Protein AF-A0A3A2Z2I3-F1 (afdb_monomer_lite)

Organism: NCBI:txid2070753

Foldseek 3Di:
DDDPPPAQAWDDPCCLPPDDDDPPPDDPVVVVVVVCPVVVVVLPVLVVLVVCLVVDPPSVPVSVVVSVVVVVVCCVVVVVVVVLLNGLDDDPVVLVPDPHSQLVSQCSNGVDNVSSVVVVVVVVVVVVVD

Sequence (130 aa):
MPGQDGRPGHASSSFVWTEWTADIGYPNGFVFVAGMLNGAFSVGTPDTTSHLAEEIPYPQRNVPIAIACQMSIGFITGFSYLIAILYAINDYDALFNSPYPIAEIYRQATGSASGAIGLLTLVLICIGIC

Radius of gyration: 18.79 Å; chains: 1; bounding box: 37×38×52 Å

Structure (mmCIF, N/CA/C/O backbone):
data_AF-A0A3A2Z2I3-F1
#
_entry.id   AF-A0A3A2Z2I3-F1
#
loop_
_atom_site.group_PDB
_atom_site.id
_atom_site.type_symbol
_atom_site.label_atom_id
_atom_site.label_alt_id
_atom_site.label_comp_id
_atom_site.label_asym_id
_atom_site.label_entity_id
_atom_site.label_seq_id
_atom_site.pdbx_PDB_ins_code
_atom_site.Cartn_x
_atom_site.Cartn_y
_atom_site.Cartn_z
_atom_site.occupancy
_atom_site.B_iso_or_equiv
_atom_site.auth_seq_id
_atom_site.auth_comp_id
_atom_site.auth_asym_id
_atom_site.auth_atom_id
_atom_site.pdbx_PDB_model_num
ATOM 1 N N . MET A 1 1 ? 0.217 7.811 -20.588 1.00 42.34 1 MET A N 1
ATOM 2 C CA . MET A 1 1 ? 0.563 9.081 -21.282 1.00 42.34 1 MET A CA 1
ATOM 3 C C . MET A 1 1 ? 2.052 9.317 -21.085 1.00 42.34 1 MET A C 1
ATOM 5 O O . MET A 1 1 ? 2.500 9.096 -19.963 1.00 42.34 1 MET A O 1
ATOM 9 N N . PRO A 1 2 ? 2.822 9.709 -22.116 1.00 51.47 2 PRO A N 1
ATOM 10 C CA . PRO A 1 2 ? 4.217 10.089 -21.910 1.00 51.47 2 PRO A CA 1
ATOM 11 C C . PRO A 1 2 ? 4.256 11.279 -20.946 1.00 51.47 2 PRO A C 1
ATOM 13 O O . PRO A 1 2 ? 3.420 12.177 -21.065 1.00 51.47 2 PRO A O 1
ATOM 16 N N . GLY A 1 3 ? 5.179 11.276 -19.985 1.00 55.25 3 GLY A N 1
ATOM 17 C CA . GLY A 1 3 ? 5.351 12.416 -19.093 1.00 55.25 3 GLY A CA 1
ATOM 18 C C . GLY A 1 3 ? 5.759 13.638 -19.912 1.00 55.25 3 GLY A C 1
ATOM 19 O O . GLY A 1 3 ? 6.760 13.605 -20.629 1.00 55.25 3 GLY A O 1
ATOM 20 N N . GLN A 1 4 ? 4.973 14.713 -19.848 1.00 52.19 4 GLN A N 1
ATOM 21 C CA . GLN A 1 4 ? 5.464 16.017 -20.288 1.00 52.19 4 GLN A CA 1
ATOM 22 C C . GLN A 1 4 ? 6.596 16.434 -19.331 1.00 52.19 4 GLN A C 1
ATOM 24 O O . GLN A 1 4 ? 6.526 16.168 -18.131 1.00 52.19 4 GLN A O 1
ATOM 29 N N . ASP A 1 5 ? 7.659 17.022 -19.882 1.00 57.38 5 ASP A N 1
ATOM 30 C CA . ASP A 1 5 ? 8.837 17.537 -19.159 1.00 57.38 5 ASP A CA 1
ATOM 31 C C . ASP A 1 5 ? 9.881 16.503 -18.681 1.00 57.38 5 ASP A C 1
ATOM 33 O O . ASP A 1 5 ? 10.520 16.686 -17.645 1.00 57.38 5 ASP A O 1
ATOM 37 N N . GLY A 1 6 ? 10.099 15.412 -19.430 1.00 56.31 6 GLY A N 1
ATOM 38 C CA . GLY A 1 6 ? 11.205 14.468 -19.165 1.00 56.31 6 GLY A CA 1
ATOM 39 C C . GLY A 1 6 ? 11.000 13.561 -17.945 1.00 56.31 6 GLY A C 1
ATOM 40 O O . GLY A 1 6 ? 11.934 12.894 -17.500 1.00 56.31 6 GLY A O 1
ATOM 41 N N . ARG A 1 7 ? 9.777 13.531 -17.405 1.00 58.22 7 ARG A N 1
ATOM 42 C CA . ARG A 1 7 ? 9.361 12.631 -16.326 1.00 58.22 7 ARG A CA 1
ATOM 43 C C . ARG A 1 7 ? 8.924 11.273 -16.893 1.00 58.22 7 ARG A C 1
ATOM 45 O O . ARG A 1 7 ? 8.382 11.235 -18.001 1.00 58.22 7 ARG A O 1
ATOM 52 N N . PRO A 1 8 ? 9.132 10.166 -16.157 1.00 62.31 8 PRO A N 1
ATOM 53 C CA . PRO A 1 8 ? 8.573 8.871 -16.536 1.00 62.31 8 PRO A CA 1
ATOM 54 C C . PRO A 1 8 ? 7.050 8.985 -16.707 1.00 62.31 8 PRO A C 1
ATOM 56 O O . PRO A 1 8 ? 6.400 9.789 -16.037 1.00 62.31 8 PRO A O 1
ATOM 59 N N . GLY A 1 9 ? 6.498 8.240 -17.668 1.00 70.12 9 GLY A N 1
ATOM 60 C CA . GLY A 1 9 ? 5.069 8.277 -17.981 1.00 70.12 9 GLY A CA 1
ATOM 61 C C . GLY A 1 9 ? 4.192 7.795 -16.824 1.00 70.12 9 GLY A C 1
ATOM 62 O O . GLY A 1 9 ? 4.667 7.411 -15.758 1.00 70.12 9 GLY A O 1
ATOM 63 N N . HIS A 1 10 ? 2.882 7.803 -17.039 1.00 77.75 10 HIS A N 1
ATOM 64 C CA . HIS A 1 10 ? 1.934 7.138 -16.143 1.00 77.75 10 HIS A CA 1
ATOM 65 C C . HIS A 1 10 ? 1.158 6.076 -16.913 1.00 77.75 10 HIS A C 1
ATOM 67 O O . HIS A 1 10 ? 0.849 6.275 -18.105 1.00 77.75 10 HIS A O 1
ATOM 73 N N . ALA A 1 11 ? 0.805 4.996 -16.212 1.00 82.69 11 ALA A N 1
ATOM 74 C CA . ALA A 1 11 ? -0.031 3.928 -16.739 1.00 82.69 11 ALA A CA 1
ATOM 75 C C . ALA A 1 11 ? -1.353 4.487 -17.285 1.00 82.69 11 ALA A C 1
ATOM 77 O O . ALA A 1 11 ? -1.880 5.500 -16.811 1.00 82.69 11 ALA A O 1
ATOM 78 N N . SER A 1 12 ? -1.907 3.837 -18.308 1.00 85.12 12 SER A N 1
ATOM 79 C CA . SER A 1 12 ? -3.226 4.216 -18.818 1.00 85.12 12 SER A CA 1
ATOM 80 C C . SER A 1 12 ? -4.330 3.782 -17.846 1.00 85.12 12 SER A C 1
ATOM 82 O O . SER A 1 12 ? -4.202 2.771 -17.160 1.00 85.12 12 SER A O 1
ATOM 84 N N . SER A 1 13 ? -5.450 4.509 -17.806 1.00 84.56 13 SER A N 1
ATOM 85 C CA . SER A 1 13 ? -6.612 4.098 -17.001 1.00 84.56 13 SER A CA 1
ATOM 86 C C . SER A 1 13 ? -7.170 2.739 -17.436 1.00 84.56 13 SER A C 1
ATOM 88 O O . SER A 1 13 ? -7.609 1.966 -16.592 1.00 84.56 13 SER A O 1
ATOM 90 N N . SER A 1 14 ? -7.116 2.419 -18.732 1.00 83.81 14 SER A N 1
ATOM 91 C CA . SER A 1 14 ? -7.522 1.103 -19.238 1.00 83.81 14 SER A CA 1
ATOM 92 C C . SER A 1 14 ? -6.679 -0.015 -18.622 1.00 83.81 14 SER A C 1
ATOM 94 O O . SER A 1 14 ? -7.239 -0.999 -18.150 1.00 83.81 14 SER A O 1
ATOM 96 N N . PHE A 1 15 ? -5.357 0.173 -18.564 1.00 83.94 15 PHE A N 1
ATOM 97 C CA . PHE A 1 15 ? -4.437 -0.784 -17.950 1.00 83.94 15 PHE A CA 1
ATOM 98 C C . PHE A 1 15 ? -4.744 -0.978 -16.459 1.00 83.94 15 PHE A C 1
ATOM 100 O O . PHE A 1 15 ? -4.928 -2.099 -16.007 1.00 83.94 15 PHE A O 1
ATOM 107 N N . VAL A 1 16 ? -4.888 0.114 -15.699 1.00 86.25 16 VAL A N 1
ATOM 108 C CA . VAL A 1 16 ? -5.081 0.042 -14.238 1.00 86.25 16 VAL A CA 1
ATOM 109 C C . VAL A 1 16 ? -6.418 -0.591 -13.839 1.00 86.25 16 VAL A C 1
ATOM 111 O O . VAL A 1 16 ? -6.479 -1.316 -12.850 1.00 86.25 16 VAL A O 1
ATOM 114 N N . TRP A 1 17 ? -7.497 -0.301 -14.569 1.00 87.00 17 TRP A N 1
ATOM 115 C CA . TRP A 1 17 ? -8.853 -0.666 -14.138 1.00 87.00 17 TRP A CA 1
ATOM 116 C C . TRP A 1 17 ? -9.459 -1.859 -14.876 1.00 87.00 17 TRP A C 1
ATOM 118 O O . TRP A 1 17 ? -10.445 -2.416 -14.399 1.00 87.00 17 TRP A O 1
ATOM 128 N N . THR A 1 18 ? -8.928 -2.221 -16.045 1.00 84.56 18 THR A N 1
ATOM 129 C CA . THR A 1 18 ? -9.573 -3.202 -16.939 1.00 84.56 18 THR A CA 1
ATOM 130 C C . THR A 1 18 ? -8.680 -4.396 -17.237 1.00 84.56 18 THR A C 1
ATOM 132 O O . THR A 1 18 ? -9.186 -5.483 -17.512 1.00 84.56 18 THR A O 1
ATOM 135 N N . GLU A 1 19 ? -7.364 -4.214 -17.202 1.00 84.56 19 GLU A N 1
ATOM 136 C CA . GLU A 1 19 ? -6.425 -5.254 -17.593 1.00 84.56 19 GLU A CA 1
ATOM 137 C C . GLU A 1 19 ? -6.070 -6.149 -16.405 1.00 84.56 19 GLU A C 1
ATOM 139 O O . GLU A 1 19 ? -5.775 -5.682 -15.306 1.00 84.56 19 GLU A O 1
ATOM 144 N N . TRP A 1 20 ? -6.119 -7.462 -16.628 1.00 82.75 20 TRP A N 1
ATOM 145 C CA . TRP A 1 20 ? -5.755 -8.466 -15.637 1.00 82.75 20 TRP A CA 1
ATOM 146 C C . TRP A 1 20 ? -4.655 -9.356 -16.204 1.00 82.75 20 TRP A C 1
ATOM 148 O O . TRP A 1 20 ? -4.906 -10.154 -17.109 1.00 82.75 20 TRP A O 1
ATOM 158 N N . THR A 1 21 ? -3.458 -9.251 -15.628 1.00 78.50 21 THR A N 1
ATOM 159 C CA . THR A 1 21 ? -2.314 -10.112 -15.946 1.00 78.50 21 THR A CA 1
ATOM 160 C C . THR A 1 21 ? -1.925 -10.920 -14.718 1.00 78.50 21 THR A C 1
ATOM 162 O O . THR A 1 21 ? -1.625 -10.371 -13.659 1.00 78.50 21 THR A O 1
ATOM 165 N N . ALA A 1 22 ? -1.932 -12.241 -14.875 1.00 74.62 22 ALA A N 1
ATOM 166 C CA . ALA A 1 22 ? -1.580 -13.201 -13.839 1.00 74.62 22 ALA A CA 1
ATOM 167 C C . ALA A 1 22 ? -0.873 -14.411 -14.470 1.00 74.62 22 ALA A C 1
ATOM 169 O O . ALA A 1 22 ? -1.443 -15.498 -14.556 1.00 74.62 22 ALA A O 1
ATOM 170 N N . ASP A 1 23 ? 0.369 -14.231 -14.926 1.00 71.06 23 ASP A N 1
ATOM 171 C CA . ASP A 1 23 ? 1.147 -15.293 -15.584 1.00 71.06 23 ASP A CA 1
ATOM 172 C C . ASP A 1 23 ? 1.864 -16.202 -14.571 1.00 71.06 23 ASP A C 1
ATOM 174 O O . ASP A 1 23 ? 3.083 -16.328 -14.542 1.00 71.06 23 ASP A O 1
ATOM 178 N N . ILE A 1 24 ? 1.090 -16.790 -13.655 1.00 74.25 24 ILE A N 1
ATOM 179 C CA . ILE A 1 24 ? 1.617 -17.668 -12.595 1.00 74.25 24 ILE A CA 1
ATOM 180 C C . ILE A 1 24 ? 1.098 -19.109 -12.688 1.00 74.25 24 ILE A C 1
ATOM 182 O O . ILE A 1 24 ? 1.310 -19.903 -11.776 1.00 74.25 24 ILE A O 1
ATOM 186 N N . GLY A 1 25 ? 0.412 -19.460 -13.783 1.00 81.94 25 GLY A N 1
ATOM 187 C CA . GLY A 1 25 ? -0.064 -20.823 -14.064 1.00 81.94 25 GLY A CA 1
ATOM 188 C C . GLY A 1 25 ? -1.267 -21.293 -13.232 1.00 81.94 25 GLY A C 1
ATOM 189 O O . GLY A 1 25 ? -1.677 -22.447 -13.350 1.00 81.94 25 GLY A O 1
ATOM 190 N N . TYR A 1 26 ? -1.853 -20.417 -12.411 1.00 86.19 26 TYR A N 1
ATOM 191 C CA . TYR A 1 26 ? -3.022 -20.713 -11.578 1.00 86.19 26 TYR A CA 1
ATOM 192 C C . TYR A 1 26 ? -4.299 -20.044 -12.109 1.00 86.19 26 TYR A C 1
ATOM 194 O O . TYR A 1 26 ? -4.226 -19.004 -12.763 1.00 86.19 26 TYR A O 1
ATOM 202 N N . PRO A 1 27 ? -5.493 -20.583 -11.790 1.00 88.38 27 PRO A N 1
ATOM 203 C CA . PRO A 1 27 ? -6.756 -19.925 -12.112 1.00 88.38 27 PRO A CA 1
ATOM 204 C C . PRO A 1 27 ? -6.852 -18.528 -11.484 1.00 88.38 27 PRO A C 1
ATOM 206 O O . PRO A 1 27 ? -6.504 -18.350 -10.316 1.00 88.38 27 PRO A O 1
ATOM 209 N N . ASN A 1 28 ? -7.421 -17.561 -12.211 1.00 86.44 28 ASN A N 1
ATOM 210 C CA . ASN A 1 28 ? -7.527 -16.157 -11.776 1.00 86.44 28 ASN A CA 1
ATOM 211 C C . ASN A 1 28 ? -8.123 -15.981 -10.369 1.00 86.44 28 ASN A C 1
ATOM 213 O O . ASN A 1 28 ? -7.644 -15.154 -9.598 1.00 86.44 28 ASN A O 1
ATOM 217 N N . GLY A 1 29 ? -9.125 -16.787 -10.001 1.00 86.25 29 GLY A N 1
ATOM 218 C CA . GLY A 1 29 ? -9.720 -16.739 -8.661 1.00 86.25 29 GLY A CA 1
ATOM 219 C C . GLY A 1 29 ? -8.737 -17.112 -7.546 1.00 86.25 29 GLY A C 1
ATOM 220 O O . GLY A 1 29 ? -8.747 -16.493 -6.487 1.00 86.25 29 GLY A O 1
ATOM 221 N N . PHE A 1 30 ? -7.846 -18.076 -7.794 1.00 88.44 30 PHE A N 1
ATOM 222 C CA . PHE A 1 30 ? -6.793 -18.429 -6.844 1.00 88.44 30 PHE A CA 1
ATOM 223 C C . PHE A 1 30 ? -5.757 -17.310 -6.734 1.00 88.44 30 PHE A C 1
ATOM 225 O O . PHE A 1 30 ? -5.398 -16.931 -5.624 1.00 88.44 30 PHE A O 1
ATOM 232 N N . VAL A 1 31 ? -5.326 -16.740 -7.865 1.00 88.38 31 VAL A N 1
ATOM 233 C CA . VAL A 1 31 ? -4.362 -15.626 -7.882 1.00 88.38 31 VAL A CA 1
ATOM 234 C C . VAL A 1 31 ? -4.889 -14.422 -7.107 1.00 88.38 31 VAL A C 1
ATOM 236 O O . VAL A 1 31 ? -4.160 -13.831 -6.316 1.00 88.38 31 VAL A O 1
ATOM 239 N N . PHE A 1 32 ? -6.173 -14.102 -7.275 1.00 86.12 32 PHE A N 1
ATOM 240 C CA . PHE A 1 32 ? -6.834 -13.035 -6.533 1.00 86.12 32 PHE A CA 1
ATOM 241 C C . PHE A 1 32 ? -6.777 -13.265 -5.015 1.00 86.12 32 PHE A C 1
ATOM 243 O O . PHE A 1 32 ? -6.340 -12.389 -4.270 1.00 86.12 32 PHE A O 1
ATOM 250 N N . VAL A 1 33 ? -7.154 -14.459 -4.545 1.00 88.50 33 VAL A N 1
ATOM 251 C CA . VAL A 1 33 ? -7.121 -14.793 -3.110 1.00 88.50 33 VAL A CA 1
ATOM 252 C C . VAL A 1 33 ? -5.690 -14.836 -2.571 1.00 88.50 33 VAL A C 1
ATOM 254 O O . VAL A 1 33 ? -5.429 -14.312 -1.490 1.00 88.50 33 VAL A O 1
ATOM 257 N N . ALA A 1 34 ? -4.751 -15.400 -3.332 1.00 87.25 34 ALA A N 1
ATOM 258 C CA . ALA A 1 34 ? -3.339 -15.437 -2.967 1.00 87.25 34 ALA A CA 1
ATOM 259 C C . ALA A 1 34 ? -2.742 -14.023 -2.850 1.00 87.25 34 ALA A C 1
ATOM 261 O O . ALA A 1 34 ? -2.009 -13.747 -1.903 1.00 87.25 34 ALA A O 1
ATOM 262 N N . GLY A 1 35 ? -3.106 -13.106 -3.752 1.00 84.69 35 GLY A N 1
ATOM 263 C CA . GLY A 1 35 ? -2.696 -11.701 -3.690 1.00 84.69 35 GLY A CA 1
ATOM 264 C C . GLY A 1 35 ? -3.239 -10.962 -2.461 1.00 84.69 35 GLY A C 1
ATOM 265 O O . GLY A 1 35 ? -2.546 -10.125 -1.886 1.00 84.69 35 GLY A O 1
ATOM 266 N N . MET A 1 36 ? -4.442 -11.311 -1.993 1.00 85.56 36 MET A N 1
ATOM 267 C CA . MET A 1 36 ? -5.031 -10.724 -0.781 1.00 85.56 36 MET A CA 1
ATOM 268 C C . MET A 1 36 ? -4.374 -11.197 0.524 1.00 85.56 36 MET A C 1
ATOM 270 O O . MET A 1 36 ? -4.587 -10.576 1.567 1.00 85.56 36 MET A O 1
ATOM 274 N N . LEU A 1 37 ? -3.556 -12.255 0.494 1.00 85.44 37 LEU A N 1
ATOM 275 C CA . LEU A 1 37 ? -2.945 -12.832 1.693 1.00 85.44 37 LEU A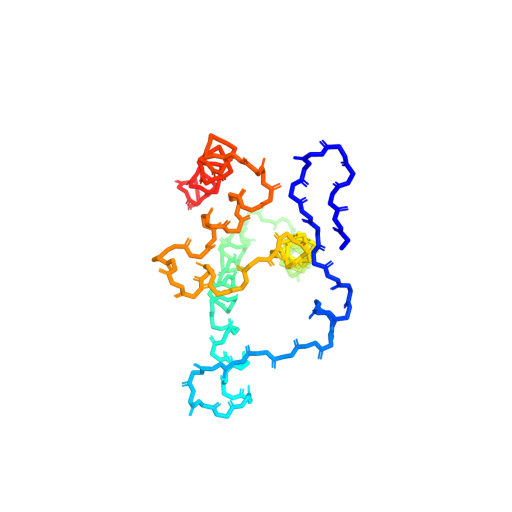 CA 1
ATOM 276 C C . LEU A 1 37 ? -2.089 -11.815 2.461 1.00 85.44 37 LEU A C 1
ATOM 278 O O . LEU A 1 37 ? -2.167 -11.748 3.685 1.00 85.44 37 LEU A O 1
ATOM 282 N N . ASN A 1 38 ? -1.311 -10.990 1.752 1.00 78.56 38 ASN A N 1
ATOM 283 C CA . ASN A 1 38 ? -0.487 -9.961 2.389 1.00 78.56 38 ASN A CA 1
ATOM 284 C C . ASN A 1 38 ? -1.352 -8.898 3.094 1.00 78.56 38 ASN A C 1
ATOM 286 O O . ASN A 1 38 ? -1.058 -8.510 4.221 1.00 78.56 38 ASN A O 1
ATOM 290 N N . GLY A 1 39 ? -2.472 -8.508 2.475 1.00 74.62 39 GLY A N 1
ATOM 291 C CA . GLY A 1 39 ? -3.443 -7.593 3.077 1.00 74.62 39 GLY A CA 1
ATOM 292 C C . GLY A 1 39 ? -4.129 -8.175 4.317 1.00 74.62 39 GLY A C 1
ATOM 293 O O . GLY A 1 39 ? -4.359 -7.451 5.284 1.00 74.62 39 GLY A O 1
ATOM 294 N N . ALA A 1 40 ? -4.395 -9.486 4.339 1.00 78.50 40 ALA A N 1
ATOM 295 C CA . ALA A 1 40 ? -5.015 -10.157 5.481 1.00 78.50 40 ALA A CA 1
ATOM 296 C C . ALA A 1 40 ? -4.153 -10.090 6.757 1.00 78.50 40 ALA A C 1
ATOM 298 O O . ALA A 1 40 ? -4.700 -9.925 7.848 1.00 78.50 40 ALA A O 1
ATOM 299 N N . PHE A 1 41 ? -2.818 -10.126 6.638 1.00 74.81 41 PHE A N 1
ATOM 300 C CA . PHE A 1 41 ? -1.914 -9.944 7.785 1.00 74.81 41 PHE A CA 1
ATOM 301 C C . PHE A 1 41 ? -2.053 -8.568 8.452 1.00 74.81 41 PHE A C 1
ATOM 303 O O . PHE A 1 41 ? -1.808 -8.437 9.649 1.00 74.81 41 PHE A O 1
ATOM 310 N N . SER A 1 42 ? -2.496 -7.547 7.715 1.00 71.25 42 SER A N 1
ATOM 311 C CA . SER A 1 42 ? -2.668 -6.190 8.248 1.00 71.25 42 SER A CA 1
ATOM 312 C C . SER A 1 42 ? -3.863 -6.063 9.215 1.00 71.25 42 SER A C 1
ATOM 314 O O . SER A 1 42 ? -3.933 -5.128 10.014 1.00 71.25 42 SER A O 1
ATOM 316 N N . VAL A 1 43 ? -4.789 -7.031 9.202 1.00 69.56 43 VAL A N 1
ATOM 317 C CA . VAL A 1 43 ? -6.044 -7.007 9.980 1.00 69.56 43 VAL A CA 1
ATOM 318 C C . VAL A 1 43 ? -5.855 -7.466 11.439 1.00 69.56 43 VAL A C 1
ATOM 320 O O . VAL A 1 43 ? -6.808 -7.450 12.205 1.00 69.56 43 VAL A O 1
ATOM 323 N N . GLY A 1 44 ? -4.641 -7.836 11.870 1.00 69.06 44 GLY A N 1
ATOM 324 C CA . GLY A 1 44 ? -4.359 -8.248 13.260 1.00 69.06 44 GLY A CA 1
ATOM 325 C C . GLY A 1 44 ? -4.283 -7.104 14.286 1.00 69.06 44 GLY A C 1
ATOM 326 O O . GLY A 1 44 ? -4.371 -7.337 15.487 1.00 69.06 44 GLY A O 1
ATOM 327 N N . THR A 1 45 ? -4.173 -5.856 13.831 1.00 70.06 45 THR A N 1
ATOM 328 C CA . THR A 1 45 ? -4.036 -4.649 14.673 1.00 70.06 45 THR A CA 1
ATOM 329 C C . THR A 1 45 ? -5.200 -4.303 15.634 1.00 70.06 45 THR A C 1
ATOM 331 O O . THR A 1 45 ? -4.938 -3.618 16.625 1.00 70.06 45 THR A O 1
ATOM 334 N N . PRO A 1 46 ? -6.461 -4.756 15.449 1.00 75.75 46 PRO A N 1
ATOM 335 C CA . PRO A 1 46 ? -7.551 -4.514 16.406 1.00 75.75 46 PRO A CA 1
ATOM 336 C C . PRO A 1 46 ? -7.360 -5.177 17.777 1.00 75.75 46 PRO A C 1
ATOM 338 O O . PRO A 1 46 ? -7.973 -4.748 18.759 1.00 75.75 46 PRO A O 1
ATOM 341 N N . ASP A 1 47 ? -6.530 -6.218 17.858 1.00 79.56 47 ASP A N 1
ATOM 342 C CA . ASP A 1 47 ? -6.235 -6.934 19.103 1.00 79.56 47 ASP A CA 1
ATOM 343 C C . ASP A 1 47 ? -5.616 -5.996 20.154 1.00 79.56 47 ASP A C 1
ATOM 345 O O . ASP A 1 47 ? -6.069 -5.926 21.297 1.00 79.56 47 ASP A O 1
ATOM 349 N N . THR A 1 48 ? -4.695 -5.129 19.727 1.00 75.94 48 THR A N 1
ATOM 350 C CA . THR A 1 48 ? -4.077 -4.110 20.586 1.00 75.94 48 THR A CA 1
ATOM 351 C C . THR A 1 48 ? -5.106 -3.137 21.172 1.00 75.94 48 THR A C 1
ATOM 353 O O . THR A 1 48 ? -5.005 -2.756 22.337 1.00 75.94 48 THR A O 1
ATOM 356 N N . THR A 1 49 ? -6.138 -2.758 20.408 1.00 77.19 49 THR A N 1
ATOM 357 C CA . THR A 1 49 ? -7.225 -1.893 20.908 1.00 77.19 49 THR A CA 1
ATOM 358 C C . THR A 1 49 ? -8.078 -2.601 21.960 1.00 77.19 49 THR A C 1
ATOM 360 O O . THR A 1 49 ? -8.583 -1.959 22.880 1.00 77.19 49 THR A O 1
ATOM 363 N N . SER A 1 50 ? -8.215 -3.923 21.851 1.00 78.50 50 SER A N 1
ATOM 364 C CA . SER A 1 50 ? -8.960 -4.740 22.812 1.00 78.50 50 SER A CA 1
ATOM 365 C C . SER A 1 50 ? -8.194 -4.900 24.128 1.00 78.50 50 SER A C 1
ATOM 367 O O . SER A 1 50 ? -8.800 -4.845 25.195 1.00 78.50 50 SER A O 1
ATOM 369 N N . HIS A 1 51 ? -6.863 -5.003 24.073 1.00 83.06 51 HIS A N 1
ATOM 370 C CA . HIS A 1 51 ? -6.005 -5.000 25.263 1.00 83.06 51 HIS A CA 1
ATOM 371 C C . HIS A 1 51 ? -6.036 -3.680 26.037 1.00 83.06 51 HIS A C 1
ATOM 373 O O . HIS A 1 51 ? -5.899 -3.679 27.257 1.00 83.06 51 HIS A O 1
ATOM 379 N N . LEU A 1 52 ? -6.261 -2.561 25.347 1.00 80.94 52 LEU A N 1
ATOM 380 C CA . LEU A 1 52 ? -6.361 -1.241 25.967 1.00 80.94 52 LEU A CA 1
ATOM 381 C C . LEU A 1 52 ? -7.784 -0.906 26.449 1.00 80.94 52 LEU A C 1
ATOM 383 O O . LEU A 1 52 ? -8.053 0.223 26.850 1.00 80.94 52 LEU A O 1
ATOM 387 N N . ALA A 1 53 ? -8.713 -1.868 26.417 1.00 81.62 53 ALA A N 1
ATOM 388 C CA . ALA A 1 53 ? -10.105 -1.636 26.792 1.00 81.62 53 ALA A CA 1
ATOM 389 C C . ALA A 1 53 ? -10.279 -1.186 28.255 1.00 81.62 53 ALA A C 1
ATOM 391 O O . ALA A 1 53 ? -11.245 -0.488 28.553 1.00 81.62 53 ALA A O 1
ATOM 392 N N . GLU A 1 54 ? -9.360 -1.552 29.152 1.00 80.12 54 GLU A N 1
ATOM 393 C CA . GLU A 1 54 ? -9.418 -1.185 30.575 1.00 80.12 54 GLU A CA 1
ATOM 394 C C . GLU A 1 54 ? -9.155 0.314 30.820 1.00 80.12 54 GLU A C 1
ATOM 396 O O . GLU A 1 54 ? -9.720 0.899 31.740 1.00 80.12 54 GLU A O 1
ATOM 401 N N . GLU A 1 55 ? -8.394 0.963 29.935 1.00 84.81 55 GLU A N 1
ATOM 402 C CA . GLU A 1 55 ? -8.029 2.387 30.022 1.00 84.81 55 GLU A CA 1
ATOM 403 C C . GLU A 1 55 ? -9.016 3.308 29.275 1.00 84.81 55 GLU A C 1
ATOM 405 O O . GLU A 1 55 ? -8.920 4.537 29.329 1.00 84.81 55 GLU A O 1
ATOM 410 N N . ILE A 1 56 ? -9.980 2.734 28.545 1.00 83.88 56 ILE A N 1
ATOM 411 C CA . ILE A 1 56 ? -10.922 3.487 27.712 1.00 83.88 56 ILE A CA 1
ATOM 412 C C . ILE A 1 56 ? -12.228 3.726 28.486 1.00 83.88 56 ILE A C 1
ATOM 414 O O . ILE A 1 56 ? -12.898 2.769 28.880 1.00 83.88 56 ILE A O 1
ATOM 418 N N . PRO A 1 57 ? -12.690 4.982 28.642 1.00 82.12 57 PRO A N 1
ATOM 419 C CA . PRO A 1 57 ? -13.995 5.245 29.236 1.00 82.12 57 PRO A CA 1
ATOM 420 C C . PRO A 1 57 ? -15.098 4.657 28.344 1.00 82.12 57 PRO A C 1
ATOM 422 O O . PRO A 1 57 ? -15.094 4.873 27.135 1.00 82.12 57 PRO A O 1
ATOM 425 N N . TYR A 1 58 ? -16.068 3.945 28.924 1.00 87.06 58 TYR A N 1
ATOM 426 C CA . TYR A 1 58 ? -17.164 3.271 28.200 1.00 87.06 58 TYR A CA 1
ATOM 427 C C . TYR A 1 58 ? -16.688 2.294 27.099 1.00 87.06 58 TYR A C 1
ATOM 429 O O . TYR A 1 58 ? -17.034 2.460 25.919 1.00 87.06 58 TYR A O 1
ATOM 437 N N . PRO A 1 59 ? -15.940 1.235 27.456 1.00 83.81 59 PRO A N 1
ATOM 438 C CA . PRO A 1 59 ? -15.282 0.365 26.482 1.00 83.81 59 PRO A CA 1
ATOM 439 C C . PRO A 1 59 ? -16.266 -0.346 25.546 1.00 83.81 59 PRO A C 1
ATOM 441 O O . PRO A 1 59 ? -15.992 -0.474 24.357 1.00 83.81 59 PRO A O 1
ATOM 444 N N . GLN A 1 60 ? -17.466 -0.698 26.030 1.00 85.12 60 GLN A N 1
ATOM 445 C CA . GLN A 1 60 ? -18.516 -1.339 25.222 1.00 85.12 60 GLN A CA 1
ATOM 446 C C . GLN A 1 60 ? -18.924 -0.538 23.975 1.00 85.12 60 GLN A C 1
ATOM 448 O O . GLN A 1 60 ? -19.398 -1.124 23.005 1.00 85.12 60 GLN A O 1
ATOM 453 N N . ARG A 1 61 ? -18.758 0.791 23.990 1.00 87.00 61 ARG A N 1
ATOM 454 C CA . ARG A 1 61 ? -19.089 1.663 22.856 1.00 87.00 61 ARG A CA 1
ATOM 455 C C . ARG A 1 61 ? -17.844 2.200 22.161 1.00 87.00 61 ARG A C 1
ATOM 457 O O . ARG A 1 61 ? -17.815 2.259 20.938 1.00 87.00 61 ARG A O 1
ATOM 464 N N . ASN A 1 62 ? -16.824 2.583 22.921 1.00 88.19 62 ASN A N 1
ATOM 465 C CA . ASN A 1 62 ? -15.670 3.285 22.368 1.00 88.19 62 ASN A CA 1
ATOM 466 C C . ASN A 1 62 ? -14.643 2.348 21.716 1.00 88.19 62 ASN A C 1
ATOM 468 O O . ASN A 1 62 ? -14.056 2.735 20.710 1.00 88.19 62 ASN A O 1
ATOM 472 N N . VAL A 1 63 ? -14.489 1.108 22.194 1.00 87.62 63 VAL A N 1
ATOM 473 C CA . VAL A 1 63 ? -13.619 0.099 21.558 1.00 87.62 63 VAL A CA 1
ATOM 474 C C . VAL A 1 63 ? -14.074 -0.243 20.130 1.00 87.62 63 VAL A C 1
ATOM 476 O O . VAL A 1 63 ? -13.262 -0.111 19.214 1.00 87.62 63 VAL A O 1
ATOM 479 N N . PRO A 1 64 ? -15.349 -0.609 19.865 1.00 86.25 64 PRO A N 1
ATOM 480 C CA . PRO A 1 64 ? -15.774 -0.916 18.497 1.00 86.25 64 PRO A CA 1
ATOM 481 C C . PRO A 1 64 ? -15.711 0.303 17.564 1.00 86.25 64 PRO A C 1
ATOM 483 O O . PRO A 1 64 ? -15.390 0.148 16.388 1.00 86.25 64 PRO A O 1
ATOM 486 N N . ILE A 1 65 ? -15.953 1.518 18.074 1.00 88.62 65 ILE A N 1
ATOM 487 C CA . ILE A 1 65 ? -15.787 2.753 17.289 1.00 88.62 65 ILE A CA 1
ATOM 488 C C . ILE A 1 65 ? -14.311 2.977 16.940 1.00 88.62 65 ILE A C 1
ATOM 490 O O . ILE A 1 65 ? -14.004 3.299 15.794 1.00 88.62 65 ILE A O 1
ATOM 494 N N . ALA A 1 66 ? -13.396 2.779 17.891 1.00 87.62 66 ALA A N 1
ATOM 495 C CA . ALA A 1 66 ? -11.962 2.924 17.658 1.00 87.62 66 ALA A CA 1
ATOM 496 C C . ALA A 1 66 ? -11.457 1.934 16.596 1.00 87.62 66 ALA A C 1
ATOM 498 O O . ALA A 1 66 ? -10.767 2.344 15.663 1.00 87.62 66 ALA A O 1
ATOM 499 N N . ILE A 1 67 ? -11.875 0.666 16.676 1.00 88.69 67 ILE A N 1
ATOM 500 C CA . ILE A 1 67 ? -11.546 -0.361 15.675 1.00 88.69 67 ILE A CA 1
ATOM 501 C C . ILE A 1 67 ? -12.094 0.030 14.293 1.00 88.69 67 ILE A C 1
ATOM 503 O O . ILE A 1 67 ? -11.370 -0.040 13.299 1.00 88.69 67 ILE A O 1
ATOM 507 N N . ALA A 1 68 ? -13.345 0.497 14.217 1.00 89.19 68 ALA A N 1
ATOM 508 C CA . ALA A 1 68 ? -13.950 0.926 12.957 1.00 89.19 68 ALA A CA 1
ATOM 509 C C . ALA A 1 68 ? -13.226 2.137 12.340 1.00 89.19 68 ALA A C 1
ATOM 511 O O . ALA A 1 68 ? -12.975 2.158 11.132 1.00 89.19 68 ALA A O 1
ATOM 512 N N . CYS A 1 69 ? -12.849 3.127 13.154 1.00 89.50 69 CYS A N 1
ATOM 513 C CA . CYS A 1 69 ? -12.058 4.274 12.711 1.00 89.50 69 CYS A CA 1
ATOM 514 C C . CYS A 1 69 ? -10.680 3.842 12.197 1.00 89.50 69 CYS A C 1
ATOM 516 O O . CYS A 1 69 ? -10.287 4.258 11.109 1.00 89.50 69 CYS A O 1
ATOM 518 N N . GLN A 1 70 ? -9.982 2.973 12.932 1.00 87.50 70 GLN A N 1
ATOM 519 C CA . GLN A 1 70 ? -8.677 2.441 12.537 1.00 87.50 70 GLN A CA 1
ATOM 520 C C . GLN A 1 70 ? -8.748 1.741 11.173 1.00 87.50 70 GLN A C 1
ATOM 522 O O . GLN A 1 70 ? -7.972 2.059 10.271 1.00 87.50 70 GLN A O 1
ATOM 527 N N . MET A 1 71 ? -9.714 0.835 10.994 1.00 88.44 71 MET A N 1
ATOM 528 C CA . MET A 1 71 ? -9.919 0.132 9.724 1.00 88.44 71 MET A CA 1
ATOM 529 C C . MET A 1 71 ? -10.265 1.094 8.586 1.00 88.44 71 MET A C 1
ATOM 531 O O . MET A 1 71 ? -9.745 0.952 7.483 1.00 88.44 71 MET A O 1
ATOM 535 N N . SER A 1 72 ? -11.107 2.097 8.849 1.00 90.31 72 SER A N 1
ATOM 536 C CA . SER A 1 72 ? -11.516 3.076 7.836 1.00 90.31 72 SER A CA 1
ATOM 537 C C . SER A 1 72 ? -10.340 3.929 7.362 1.00 90.31 72 SER A C 1
ATOM 539 O O . SER A 1 72 ? -10.165 4.126 6.161 1.00 90.31 72 SER A O 1
ATOM 541 N N . ILE A 1 73 ? -9.504 4.403 8.291 1.00 90.50 73 ILE A N 1
ATOM 542 C CA . ILE A 1 73 ? -8.307 5.185 7.962 1.00 90.50 73 ILE A CA 1
ATOM 543 C C . ILE A 1 73 ? -7.331 4.322 7.160 1.00 90.50 73 ILE A C 1
ATOM 545 O O . ILE A 1 73 ? -6.891 4.757 6.098 1.00 90.50 73 ILE A O 1
ATOM 549 N N . GLY A 1 74 ? -7.050 3.096 7.618 1.00 87.81 74 GLY A N 1
ATOM 550 C CA . GLY A 1 74 ? -6.167 2.159 6.918 1.00 87.81 74 GLY A CA 1
ATOM 551 C C . GLY A 1 74 ? -6.660 1.800 5.514 1.00 87.81 74 GLY A C 1
ATOM 552 O O . GLY A 1 74 ? -5.868 1.736 4.577 1.00 87.81 74 GLY A O 1
ATOM 553 N N . PHE A 1 75 ? -7.973 1.633 5.338 1.00 88.31 75 PHE A N 1
ATOM 554 C CA . PHE A 1 75 ? -8.568 1.384 4.028 1.00 88.31 75 PHE A CA 1
ATOM 555 C C . PHE A 1 75 ? -8.386 2.577 3.087 1.00 88.31 75 PHE A C 1
ATOM 557 O O . PHE A 1 75 ? -7.942 2.394 1.959 1.00 88.31 75 PHE A O 1
ATOM 564 N N . ILE A 1 76 ? -8.682 3.802 3.533 1.00 92.94 76 ILE A N 1
ATOM 565 C CA . ILE A 1 76 ? -8.582 4.999 2.683 1.00 92.94 76 ILE A CA 1
ATOM 566 C C . ILE A 1 76 ? -7.123 5.268 2.287 1.00 92.94 76 ILE A C 1
ATOM 568 O O . ILE A 1 76 ? -6.832 5.522 1.113 1.00 92.94 76 ILE A O 1
ATOM 572 N N . THR A 1 77 ? -6.190 5.198 3.240 1.00 89.81 77 THR A N 1
ATOM 573 C CA . THR A 1 77 ? -4.763 5.429 2.967 1.00 89.81 77 THR A CA 1
ATOM 574 C C . THR A 1 77 ? -4.166 4.314 2.114 1.00 89.81 77 THR A C 1
ATOM 576 O O . THR A 1 77 ? -3.505 4.601 1.120 1.00 89.81 77 THR A O 1
ATOM 579 N N . GLY A 1 78 ? -4.459 3.050 2.426 1.00 88.25 78 GLY A N 1
ATOM 580 C CA . GLY A 1 78 ? -4.012 1.904 1.637 1.00 88.25 78 GLY A CA 1
ATOM 581 C C . GLY A 1 78 ? -4.575 1.913 0.215 1.00 88.25 78 GLY A C 1
ATOM 582 O O . GLY A 1 78 ? -3.831 1.724 -0.743 1.00 88.25 78 GLY A O 1
ATOM 583 N N . PHE A 1 79 ? -5.867 2.200 0.049 1.00 89.62 79 PHE A N 1
ATOM 584 C CA . PHE A 1 79 ? -6.515 2.240 -1.262 1.00 89.62 79 PHE A CA 1
ATOM 585 C C . PHE A 1 79 ? -5.976 3.371 -2.146 1.00 89.62 79 PHE A C 1
ATOM 587 O O . PHE A 1 79 ? -5.644 3.146 -3.309 1.00 89.62 79 PHE A O 1
ATOM 594 N N . SER A 1 80 ? -5.826 4.579 -1.595 1.00 92.25 80 SER A N 1
ATOM 595 C CA . SER A 1 80 ? -5.234 5.710 -2.325 1.00 92.25 80 SER A CA 1
ATOM 596 C C . SER A 1 80 ? -3.773 5.455 -2.709 1.00 92.25 80 SER A C 1
ATOM 598 O O . SER A 1 80 ? -3.366 5.766 -3.830 1.00 92.25 80 SER A O 1
ATOM 600 N N . TYR A 1 81 ? -3.004 4.823 -1.823 1.00 89.19 81 TYR A N 1
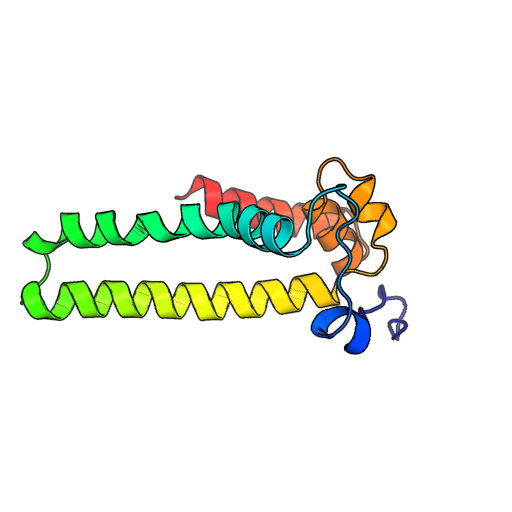ATOM 601 C CA . TYR A 1 81 ? -1.635 4.400 -2.096 1.00 89.19 81 TYR A CA 1
ATOM 602 C C . TYR A 1 81 ? -1.550 3.332 -3.197 1.00 89.19 81 TYR A C 1
ATOM 604 O O . TYR A 1 81 ? -0.723 3.454 -4.101 1.00 89.19 81 TYR A O 1
ATOM 612 N N . LEU A 1 82 ? -2.431 2.325 -3.176 1.00 88.94 82 LEU A N 1
ATOM 613 C CA . LEU A 1 82 ? -2.503 1.301 -4.224 1.00 88.94 82 LEU A CA 1
ATOM 614 C C . LEU A 1 82 ? -2.784 1.922 -5.593 1.00 88.94 82 LEU A C 1
ATOM 616 O O . LEU A 1 82 ? -2.090 1.605 -6.555 1.00 88.94 82 LEU A O 1
ATOM 620 N N . ILE A 1 83 ? -3.743 2.850 -5.675 1.00 90.31 83 ILE A N 1
ATOM 621 C CA . ILE A 1 83 ? -4.024 3.584 -6.915 1.00 90.31 83 ILE A CA 1
ATOM 622 C C . ILE A 1 83 ? -2.764 4.317 -7.387 1.00 90.31 83 ILE A C 1
ATOM 624 O O . ILE A 1 83 ? -2.369 4.172 -8.542 1.00 90.31 83 ILE A O 1
ATOM 628 N N . ALA A 1 84 ? -2.101 5.067 -6.503 1.00 89.69 84 ALA A N 1
ATOM 629 C CA . ALA A 1 84 ? -0.902 5.822 -6.862 1.00 89.69 84 ALA A CA 1
ATOM 630 C C . ALA A 1 84 ? 0.218 4.922 -7.415 1.00 89.69 84 ALA A C 1
ATOM 632 O O . ALA A 1 84 ? 0.841 5.264 -8.419 1.00 89.69 84 ALA A O 1
ATOM 633 N N . ILE A 1 85 ? 0.439 3.756 -6.801 1.00 88.62 85 ILE A N 1
ATOM 634 C CA . ILE A 1 85 ? 1.439 2.786 -7.255 1.00 88.62 85 ILE A CA 1
ATOM 635 C C . ILE A 1 85 ? 1.076 2.175 -8.603 1.00 88.62 85 ILE A C 1
ATOM 637 O O . ILE A 1 85 ? 1.939 2.108 -9.473 1.00 88.62 85 ILE A O 1
ATOM 641 N N . LEU A 1 86 ? -0.176 1.760 -8.807 1.00 88.69 86 LEU A N 1
ATOM 642 C CA . LEU A 1 86 ? -0.600 1.148 -10.069 1.00 88.69 86 LEU A CA 1
ATOM 643 C C . LEU A 1 86 ? -0.436 2.112 -11.249 1.00 88.69 86 LEU A C 1
ATOM 645 O O . LEU A 1 86 ? 0.014 1.708 -12.317 1.00 88.69 86 LEU A O 1
ATOM 649 N N . TYR A 1 87 ? -0.720 3.401 -11.045 1.00 88.38 87 TYR A N 1
ATOM 650 C CA . TYR A 1 87 ? -0.486 4.433 -12.058 1.00 88.38 87 TYR A CA 1
ATOM 651 C C . TYR A 1 87 ? 0.998 4.756 -12.289 1.00 88.38 87 TYR A C 1
ATOM 653 O O . TYR A 1 87 ? 1.342 5.306 -13.338 1.00 88.38 87 TYR A O 1
ATOM 661 N N . ALA A 1 88 ? 1.875 4.422 -11.341 1.00 87.19 88 ALA A N 1
ATOM 662 C CA . ALA A 1 88 ? 3.316 4.608 -11.474 1.00 87.19 88 ALA A CA 1
ATOM 663 C C . ALA A 1 88 ? 4.012 3.481 -12.261 1.00 87.19 88 ALA A C 1
ATOM 665 O O . ALA A 1 88 ? 5.147 3.666 -12.707 1.00 87.19 88 ALA A O 1
ATOM 666 N N . ILE A 1 89 ? 3.345 2.338 -12.458 1.00 86.69 89 ILE A N 1
ATOM 667 C CA . ILE A 1 89 ? 3.866 1.222 -13.256 1.00 86.69 89 ILE A CA 1
ATOM 668 C C . ILE A 1 89 ? 3.875 1.623 -14.733 1.00 86.69 89 ILE A C 1
ATOM 670 O O . ILE A 1 89 ? 2.832 1.870 -15.331 1.00 86.69 89 ILE A O 1
ATOM 674 N N . ASN A 1 90 ? 5.061 1.673 -15.332 1.00 82.38 90 ASN A N 1
ATOM 675 C CA . ASN A 1 90 ? 5.240 1.937 -16.761 1.00 82.38 90 ASN A CA 1
ATOM 676 C C . ASN A 1 90 ? 5.754 0.717 -17.519 1.00 82.38 90 ASN A C 1
ATOM 678 O O . ASN A 1 90 ? 5.375 0.517 -18.669 1.00 82.38 90 ASN A O 1
ATOM 682 N N . ASP A 1 91 ? 6.611 -0.075 -16.879 1.00 82.81 91 ASP A N 1
ATOM 683 C CA . ASP A 1 91 ? 7.211 -1.272 -17.457 1.00 82.81 91 ASP A CA 1
ATOM 684 C C . ASP A 1 91 ? 6.946 -2.454 -16.527 1.00 82.81 91 ASP A C 1
ATOM 686 O O . ASP A 1 91 ? 7.595 -2.600 -15.490 1.00 82.81 91 ASP A O 1
ATOM 690 N N . TYR A 1 92 ? 5.946 -3.257 -16.888 1.00 80.81 92 TYR A N 1
ATOM 691 C CA . TYR A 1 92 ? 5.506 -4.417 -16.119 1.00 80.81 92 TYR A CA 1
ATOM 692 C C . TYR A 1 92 ? 6.531 -5.560 -16.162 1.00 80.81 92 TYR A C 1
ATOM 694 O O . TYR A 1 92 ? 6.782 -6.192 -15.138 1.00 80.81 92 TYR A O 1
ATOM 702 N N . ASP A 1 93 ? 7.194 -5.783 -17.300 1.00 83.50 93 ASP A N 1
ATOM 703 C CA . ASP A 1 93 ? 8.207 -6.834 -17.452 1.00 83.50 93 ASP A CA 1
ATOM 704 C C . ASP A 1 93 ? 9.437 -6.568 -16.571 1.00 83.50 93 ASP A C 1
ATOM 706 O O . ASP A 1 93 ? 10.020 -7.492 -15.990 1.00 83.50 93 ASP A O 1
ATOM 710 N N . ALA A 1 94 ? 9.807 -5.296 -16.398 1.00 83.38 94 ALA A N 1
ATOM 711 C CA . ALA A 1 94 ? 10.860 -4.902 -15.466 1.00 83.38 94 ALA A CA 1
ATOM 712 C C . ALA A 1 94 ? 10.517 -5.238 -14.002 1.00 83.38 94 ALA A C 1
ATOM 714 O O . ALA A 1 94 ? 11.418 -5.589 -13.236 1.00 83.38 94 ALA A O 1
ATOM 715 N N . LEU A 1 95 ? 9.236 -5.185 -13.604 1.00 84.62 95 LEU A N 1
ATOM 716 C CA . LEU A 1 95 ? 8.818 -5.616 -12.264 1.00 84.62 95 LEU A CA 1
ATOM 717 C C . LEU A 1 95 ? 8.977 -7.129 -12.088 1.00 84.62 95 LEU A C 1
ATOM 719 O O . LEU A 1 95 ? 9.448 -7.554 -11.036 1.00 84.62 95 LEU A O 1
ATOM 723 N N . PHE A 1 96 ? 8.610 -7.928 -13.096 1.00 81.81 96 PHE A N 1
ATOM 724 C CA . PHE A 1 96 ? 8.679 -9.396 -13.030 1.00 81.81 96 PHE A CA 1
ATOM 725 C C . PHE A 1 96 ? 10.107 -9.915 -12.892 1.00 81.81 96 PHE A C 1
ATOM 727 O O . PHE A 1 96 ? 10.350 -10.893 -12.190 1.00 81.81 96 PHE A O 1
ATOM 734 N N . ASN A 1 97 ? 11.059 -9.239 -13.533 1.00 85.25 97 ASN A N 1
ATOM 735 C CA . ASN A 1 97 ? 12.474 -9.591 -13.452 1.00 85.25 97 ASN A CA 1
ATOM 736 C C . ASN A 1 97 ? 13.172 -9.017 -12.206 1.00 85.25 97 ASN A C 1
ATOM 738 O O . ASN A 1 97 ? 14.319 -9.372 -11.926 1.00 85.25 97 ASN A O 1
ATOM 742 N N . SER A 1 98 ? 12.517 -8.122 -11.460 1.00 85.06 98 SER A N 1
ATOM 743 C CA . SER A 1 98 ? 13.114 -7.489 -10.287 1.00 85.06 98 SER A CA 1
ATOM 744 C C . SER A 1 98 ? 12.972 -8.372 -9.042 1.00 85.06 98 SER A C 1
ATOM 746 O O . SER A 1 98 ? 11.862 -8.786 -8.707 1.00 85.06 98 SER A O 1
ATOM 748 N N . PRO A 1 99 ? 14.053 -8.590 -8.267 1.00 84.31 99 PRO A N 1
ATOM 749 C CA . PRO A 1 99 ? 13.957 -9.267 -6.973 1.00 84.31 99 PRO A CA 1
ATOM 750 C C . PRO A 1 99 ? 13.129 -8.469 -5.951 1.00 84.31 99 PRO A C 1
ATOM 752 O O . PRO A 1 99 ? 12.620 -9.043 -4.992 1.00 84.31 99 PRO A O 1
ATOM 755 N N . TYR A 1 100 ? 12.979 -7.154 -6.158 1.00 84.88 100 TYR A N 1
ATOM 756 C CA . TYR A 1 100 ? 12.190 -6.266 -5.306 1.00 84.88 100 TYR A CA 1
ATOM 757 C C . TYR A 1 100 ? 11.283 -5.379 -6.172 1.00 84.88 100 TYR A C 1
ATOM 759 O O . TYR A 1 100 ? 11.635 -4.230 -6.463 1.00 84.88 100 TYR A O 1
ATOM 767 N N . PRO A 1 101 ? 10.098 -5.875 -6.573 1.00 86.38 101 PRO A N 1
ATOM 768 C CA . PRO A 1 101 ? 9.204 -5.159 -7.482 1.00 86.38 101 PRO A CA 1
ATOM 769 C C . PRO A 1 101 ? 8.825 -3.761 -6.983 1.00 86.38 101 PRO A C 1
ATOM 771 O O . PRO A 1 101 ? 8.773 -2.820 -7.764 1.00 86.38 101 PRO A O 1
ATOM 774 N N . ILE A 1 102 ? 8.647 -3.576 -5.672 1.00 86.69 102 ILE A N 1
ATOM 775 C CA . ILE A 1 102 ? 8.275 -2.267 -5.114 1.00 86.69 102 ILE A CA 1
ATOM 776 C C . ILE A 1 102 ? 9.378 -1.208 -5.255 1.00 86.69 102 ILE A C 1
ATOM 778 O O .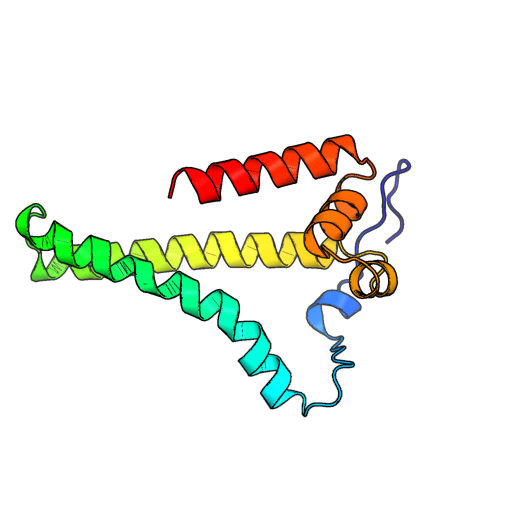 ILE A 1 102 ? 9.086 -0.041 -5.507 1.00 86.69 102 ILE A O 1
ATOM 782 N N . ALA A 1 103 ? 10.647 -1.616 -5.160 1.00 87.19 103 ALA A N 1
ATOM 783 C CA . ALA A 1 103 ? 11.781 -0.725 -5.388 1.00 87.19 103 ALA A CA 1
ATOM 784 C C . ALA A 1 103 ? 11.826 -0.266 -6.851 1.00 87.19 103 ALA A C 1
ATOM 786 O O . ALA A 1 103 ? 12.117 0.897 -7.132 1.00 87.19 103 ALA A O 1
ATOM 787 N N . GLU A 1 104 ? 11.481 -1.170 -7.772 1.00 87.44 104 GLU A N 1
ATOM 788 C CA . GLU A 1 104 ? 11.379 -0.868 -9.195 1.00 87.44 104 GLU A CA 1
ATOM 789 C C . GLU A 1 104 ? 10.226 0.098 -9.485 1.00 87.44 104 GLU A C 1
ATOM 791 O O . GLU A 1 104 ? 10.428 1.085 -10.187 1.00 87.44 104 GLU A O 1
ATOM 796 N N . ILE A 1 105 ? 9.058 -0.096 -8.864 1.00 89.38 105 ILE A N 1
ATOM 797 C CA . ILE A 1 105 ? 7.931 0.841 -8.986 1.00 89.38 105 ILE A CA 1
ATOM 798 C C 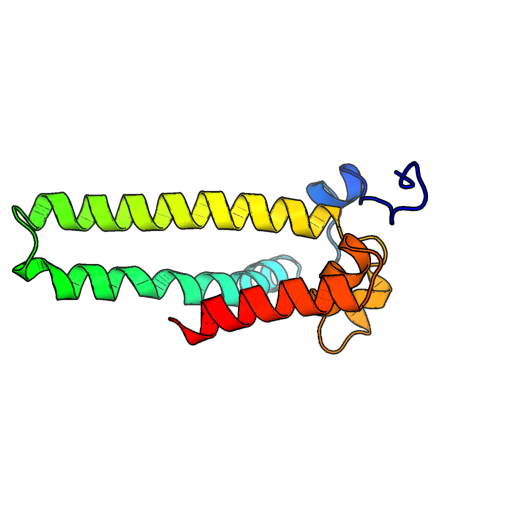. ILE A 1 105 ? 8.339 2.233 -8.504 1.00 89.38 105 ILE A C 1
ATOM 800 O O . ILE A 1 105 ? 8.097 3.213 -9.200 1.00 89.38 105 ILE A O 1
ATOM 804 N N . TYR A 1 106 ? 9.004 2.363 -7.354 1.00 89.75 106 TYR A N 1
ATOM 805 C CA . TYR A 1 106 ? 9.453 3.677 -6.885 1.00 89.75 106 TYR A CA 1
ATOM 806 C C . TYR A 1 106 ? 10.501 4.307 -7.796 1.00 89.75 106 TYR A C 1
ATOM 808 O O . TYR A 1 106 ? 10.516 5.528 -7.967 1.00 89.75 106 TYR A O 1
ATOM 816 N N . ARG A 1 107 ? 11.365 3.497 -8.411 1.00 87.19 107 ARG A N 1
ATOM 817 C CA . ARG A 1 107 ? 12.316 3.968 -9.418 1.00 87.19 107 ARG A CA 1
ATOM 818 C C . ARG A 1 107 ? 11.591 4.475 -10.664 1.00 87.19 107 ARG A C 1
ATOM 820 O O . ARG A 1 107 ? 11.917 5.560 -11.135 1.00 87.19 107 ARG A O 1
ATOM 827 N N . GLN A 1 108 ? 10.581 3.750 -11.143 1.00 86.25 108 GLN A N 1
ATOM 828 C CA . GLN A 1 108 ? 9.730 4.172 -12.258 1.00 86.25 108 GLN A CA 1
ATOM 829 C C . GLN A 1 108 ? 8.898 5.412 -11.907 1.00 86.25 108 GLN A C 1
ATOM 831 O O . GLN A 1 108 ? 8.751 6.292 -12.742 1.00 86.25 108 GLN A O 1
ATOM 836 N N . ALA A 1 109 ? 8.429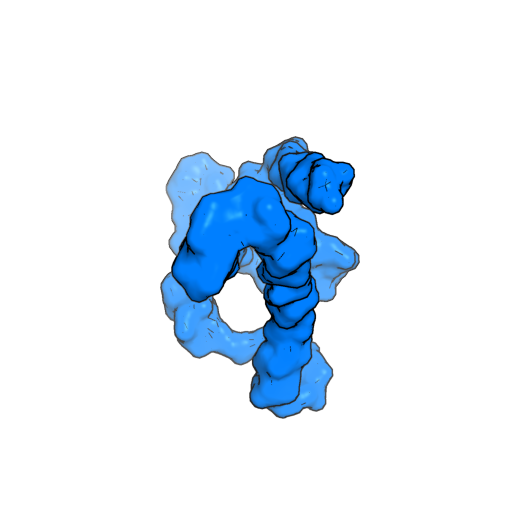 5.542 -10.665 1.00 86.00 109 ALA A N 1
ATOM 837 C CA . ALA A 1 109 ? 7.666 6.696 -10.196 1.00 86.00 109 ALA A CA 1
ATOM 838 C C . ALA A 1 109 ? 8.521 7.970 -10.101 1.00 86.00 109 ALA A C 1
ATOM 840 O O . ALA A 1 109 ? 8.077 9.059 -10.457 1.00 86.00 109 ALA A O 1
ATOM 841 N N . THR A 1 110 ? 9.746 7.845 -9.582 1.00 85.19 110 THR A N 1
ATOM 842 C CA . THR A 1 110 ? 10.621 8.990 -9.279 1.00 85.19 110 THR A CA 1
ATOM 843 C C . THR A 1 110 ? 11.602 9.323 -10.399 1.00 85.19 110 THR A C 1
ATOM 845 O O . THR A 1 110 ? 12.171 10.412 -10.404 1.00 85.19 110 THR A O 1
ATOM 848 N N . GLY A 1 111 ? 11.838 8.395 -11.331 1.00 81.44 111 GLY A N 1
ATOM 849 C CA . GLY A 1 111 ? 12.835 8.532 -12.393 1.00 81.44 111 GLY A CA 1
ATOM 850 C C . GLY A 1 111 ? 14.286 8.548 -11.895 1.00 81.44 111 GLY A C 1
ATOM 851 O O . GLY A 1 111 ? 15.189 8.833 -12.677 1.00 81.44 111 GLY A O 1
ATOM 852 N N . SER A 1 112 ? 14.537 8.267 -10.608 1.00 84.69 112 SER A N 1
ATOM 853 C CA . SER A 1 112 ? 15.872 8.314 -10.004 1.00 84.69 112 SER A CA 1
ATOM 854 C C . SER A 1 112 ? 16.061 7.250 -8.923 1.00 84.69 112 SER A C 1
ATOM 856 O O . SER A 1 112 ? 15.183 7.009 -8.095 1.00 84.69 112 SER A O 1
ATOM 858 N N . ALA A 1 113 ? 17.262 6.669 -8.862 1.00 84.06 113 ALA A N 1
ATOM 859 C CA . ALA A 1 113 ? 17.640 5.732 -7.806 1.00 84.06 113 ALA A CA 1
ATOM 860 C C . ALA A 1 113 ? 17.621 6.381 -6.409 1.00 84.06 113 ALA A C 1
ATOM 862 O O . ALA A 1 113 ? 17.218 5.742 -5.441 1.00 84.06 113 ALA A O 1
ATOM 863 N N . SER A 1 114 ? 18.000 7.659 -6.292 1.00 84.88 114 SER A N 1
ATOM 864 C CA . SER A 1 114 ? 17.992 8.369 -5.005 1.00 84.88 114 SER A CA 1
ATOM 865 C C . SER A 1 114 ? 16.576 8.611 -4.476 1.00 84.88 114 SER A C 1
ATOM 867 O O . SER A 1 114 ? 16.341 8.478 -3.276 1.00 84.88 114 SER A O 1
ATOM 869 N N . GLY A 1 115 ? 15.622 8.901 -5.36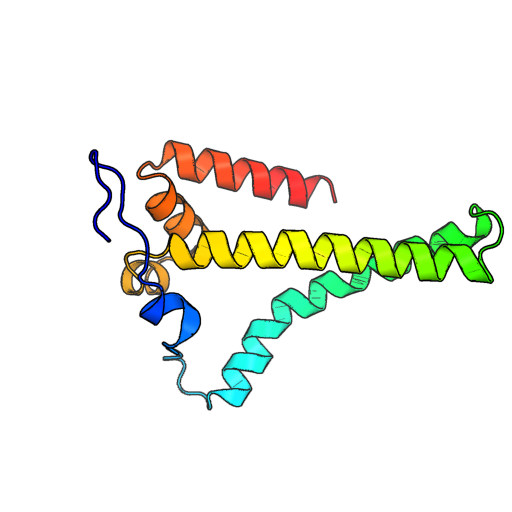7 1.00 84.81 115 GLY A N 1
ATOM 870 C CA . GLY A 1 115 ? 14.207 9.043 -5.016 1.00 84.81 115 GLY A CA 1
ATOM 871 C C . GLY A 1 115 ? 13.608 7.724 -4.532 1.00 84.81 115 GLY A C 1
ATOM 872 O O . GLY A 1 115 ? 12.956 7.688 -3.488 1.00 84.81 115 GLY A O 1
ATOM 873 N N . ALA A 1 116 ? 13.909 6.626 -5.232 1.00 87.50 116 ALA A N 1
ATOM 874 C CA . ALA A 1 116 ? 13.487 5.288 -4.828 1.00 87.50 116 ALA A CA 1
ATOM 875 C C . ALA A 1 116 ? 14.032 4.892 -3.445 1.00 87.50 116 ALA A C 1
ATOM 877 O O . ALA A 1 116 ? 13.276 4.410 -2.605 1.00 87.50 116 ALA A O 1
ATOM 878 N N . ILE A 1 117 ? 15.316 5.155 -3.172 1.00 89.31 117 ILE A N 1
ATOM 879 C CA . ILE A 1 117 ? 15.931 4.885 -1.862 1.00 89.31 117 ILE A CA 1
ATOM 880 C C . ILE A 1 117 ? 15.280 5.725 -0.757 1.00 89.31 117 ILE A C 1
ATOM 882 O O . ILE A 1 117 ? 15.038 5.208 0.334 1.00 89.31 117 ILE A O 1
ATOM 886 N N . GLY A 1 118 ? 14.961 6.994 -1.025 1.00 89.62 118 GLY A N 1
ATOM 887 C CA . GLY A 1 118 ? 14.266 7.856 -0.065 1.00 89.62 118 GLY A CA 1
ATOM 888 C C . GLY A 1 118 ? 12.894 7.300 0.327 1.00 89.62 118 GLY A C 1
ATOM 889 O O . GLY A 1 118 ? 12.588 7.189 1.514 1.00 89.62 118 GLY A O 1
ATOM 890 N N . LEU A 1 119 ? 12.101 6.877 -0.662 1.00 88.88 119 LEU A N 1
ATOM 891 C CA . LEU A 1 119 ? 10.788 6.265 -0.434 1.00 88.88 119 LEU A CA 1
ATOM 892 C C . LEU A 1 119 ? 10.893 4.914 0.288 1.00 88.88 119 LEU A C 1
ATOM 894 O O . LEU A 1 119 ? 10.147 4.671 1.234 1.00 88.88 119 LEU A O 1
ATOM 898 N N . LEU A 1 120 ? 11.854 4.063 -0.089 1.00 89.56 120 LEU A N 1
ATOM 899 C CA . LEU A 1 120 ? 12.114 2.798 0.611 1.00 89.56 120 LEU A CA 1
ATOM 900 C C . LEU A 1 120 ? 12.517 3.027 2.068 1.00 89.56 120 LEU A C 1
ATOM 902 O O . LEU A 1 120 ? 12.035 2.328 2.952 1.00 89.56 120 LEU A O 1
ATOM 906 N N . THR A 1 121 ? 13.372 4.015 2.328 1.00 89.75 121 THR A N 1
ATOM 907 C CA . THR A 1 121 ? 13.788 4.366 3.692 1.00 89.75 121 THR A CA 1
ATOM 908 C C . THR A 1 121 ? 12.591 4.791 4.535 1.00 89.75 121 THR A C 1
ATOM 910 O O . THR A 1 121 ? 12.471 4.356 5.675 1.00 89.75 121 THR A O 1
ATOM 913 N N . LEU A 1 122 ? 11.674 5.584 3.974 1.00 88.81 122 LEU A N 1
ATOM 914 C CA . LEU A 1 122 ? 10.448 5.984 4.664 1.00 88.81 122 LEU A CA 1
ATOM 915 C C . LEU A 1 122 ? 9.601 4.762 5.042 1.00 88.81 122 LEU A C 1
ATOM 917 O O . LEU A 1 122 ? 9.186 4.642 6.192 1.00 88.81 122 LEU A O 1
ATOM 921 N N . VAL A 1 123 ? 9.411 3.823 4.111 1.00 87.25 123 VAL A N 1
ATOM 922 C CA . VAL A 1 123 ? 8.686 2.570 4.378 1.00 87.25 123 VAL A CA 1
ATOM 923 C C . VAL A 1 123 ? 9.374 1.746 5.468 1.00 87.25 123 VAL A C 1
ATOM 925 O O . VAL A 1 123 ? 8.705 1.260 6.375 1.00 87.25 123 VAL A O 1
ATOM 928 N N . LEU A 1 124 ? 10.703 1.623 5.425 1.00 87.44 124 LEU A N 1
ATOM 929 C CA . LEU A 1 124 ? 11.470 0.892 6.438 1.00 87.44 124 LEU A CA 1
ATOM 930 C C . LEU A 1 124 ? 11.362 1.531 7.824 1.00 87.44 124 LEU A C 1
ATOM 932 O O . LEU A 1 124 ? 11.249 0.810 8.810 1.00 87.44 124 LEU A O 1
ATOM 936 N N . ILE A 1 125 ? 11.360 2.863 7.906 1.00 91.00 125 ILE A N 1
ATOM 937 C CA . ILE A 1 125 ? 11.146 3.584 9.165 1.00 91.00 125 ILE A CA 1
ATOM 938 C C . ILE A 1 125 ? 9.744 3.293 9.705 1.00 91.00 125 ILE A C 1
ATOM 940 O O . ILE A 1 125 ? 9.608 2.980 10.883 1.00 91.00 125 ILE A O 1
ATOM 944 N N . CYS A 1 126 ? 8.710 3.347 8.860 1.00 83.81 126 CYS A N 1
ATOM 945 C CA . CYS A 1 126 ? 7.348 3.019 9.280 1.00 83.81 126 CYS A CA 1
ATOM 946 C C . CYS A 1 126 ? 7.243 1.585 9.810 1.00 83.81 126 CYS A C 1
ATOM 948 O O . CYS A 1 126 ? 6.655 1.387 10.863 1.00 83.81 126 CYS A O 1
ATOM 950 N N . ILE A 1 127 ? 7.845 0.608 9.124 1.00 82.81 127 ILE A N 1
ATOM 951 C CA . ILE A 1 127 ? 7.828 -0.797 9.557 1.00 82.81 127 ILE A CA 1
ATOM 952 C C . ILE A 1 127 ? 8.624 -0.995 10.852 1.00 82.81 127 ILE A C 1
ATOM 954 O O . ILE A 1 127 ? 8.181 -1.736 11.714 1.00 82.81 127 ILE A O 1
ATOM 958 N N . GLY A 1 128 ? 9.789 -0.357 10.996 1.00 80.00 128 GLY A N 1
ATOM 959 C CA . GLY A 1 128 ? 10.663 -0.546 12.158 1.00 80.00 128 GLY A CA 1
ATOM 960 C C . GLY A 1 128 ? 10.204 0.156 13.440 1.00 80.00 128 GLY A C 1
ATOM 961 O O . GLY A 1 128 ? 10.733 -0.148 14.505 1.00 80.00 128 GLY A O 1
ATOM 962 N N . ILE A 1 129 ? 9.276 1.115 13.346 1.00 79.94 129 ILE A N 1
ATOM 963 C CA . ILE A 1 129 ? 8.672 1.793 14.508 1.00 79.94 129 ILE A CA 1
ATOM 964 C C . ILE A 1 129 ? 7.461 1.013 15.051 1.00 79.94 129 ILE A C 1
ATOM 966 O O . ILE A 1 129 ? 7.113 1.186 16.220 1.00 79.94 129 ILE A O 1
ATOM 970 N N . CYS A 1 130 ? 6.822 0.187 14.218 1.00 60.53 130 CYS A N 1
ATOM 971 C CA . CYS A 1 130 ? 5.736 -0.711 14.613 1.00 60.53 130 CYS A CA 1
ATOM 972 C C . CYS A 1 130 ? 6.269 -1.952 15.339 1.00 60.53 130 CYS A C 1
ATOM 974 O O . CYS A 1 130 ? 5.601 -2.363 16.313 1.00 60.53 130 CYS A O 1
#

pLDDT: mean 82.45, std 9.08, range [42.34, 92.94]

Secondary structure (DSSP, 8-state):
-PPTTS------HHHHHH-----SSS-HHHHHHHHHHHHHHGGGTHHHHHHGGGGSSSHHHHHHHHHHHHHHHHHHHHHHHHHHHHHH---HHHHHT-SSHHHHHHHHHHSSHHHHHHHHHHHHHHHHH-

InterPro domains:
  IPR002293 Amino acid/polyamine transporter I [PF13520] (14-127)